Protein AF-A0A4Q3KVS7-F1 (afdb_monomer)

Foldseek 3Di:
DPDQDQQGQPPVPPRDRCCVPVVVVD

Sequence (26 aa):
EATPGRNDPCSCGSGKKYKKCCGANA

pLDDT: mean 88.23, std 10.47, range [52.75, 95.44]

Secondary structure (DSSP, 8-state):
--PPPTTSBPTTSSSSBGGGTTTS--

Structure (mmCIF, N/CA/C/O backbone):
data_AF-A0A4Q3KVS7-F1
#
_entry.id   AF-A0A4Q3KVS7-F1
#
loop_
_atom_site.group_PDB
_atom_site.id
_atom_site.type_symbol
_atom_site.label_atom_id
_atom_site.label_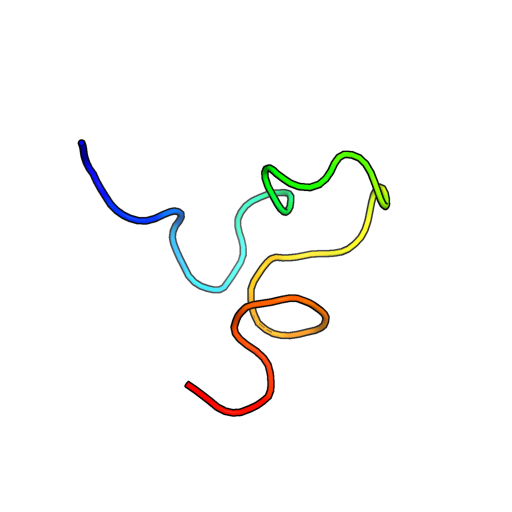alt_id
_atom_site.label_comp_id
_atom_site.label_asym_id
_atom_site.label_entity_id
_atom_site.label_seq_id
_atom_site.pdbx_PDB_ins_code
_atom_site.Cartn_x
_atom_site.Cartn_y
_atom_site.Cartn_z
_atom_site.occupancy
_atom_site.B_iso_or_equiv
_atom_site.auth_seq_id
_atom_site.auth_comp_id
_atom_site.auth_asym_id
_atom_site.auth_atom_id
_atom_site.pdbx_PDB_model_num
ATOM 1 N N . GLU A 1 1 ? 11.037 9.500 -5.728 1.00 52.75 1 GLU A N 1
ATOM 2 C CA . GLU A 1 1 ? 10.771 8.597 -4.588 1.00 52.75 1 GLU A CA 1
ATOM 3 C C . GLU A 1 1 ? 10.573 7.171 -5.085 1.00 52.75 1 GLU A C 1
ATOM 5 O O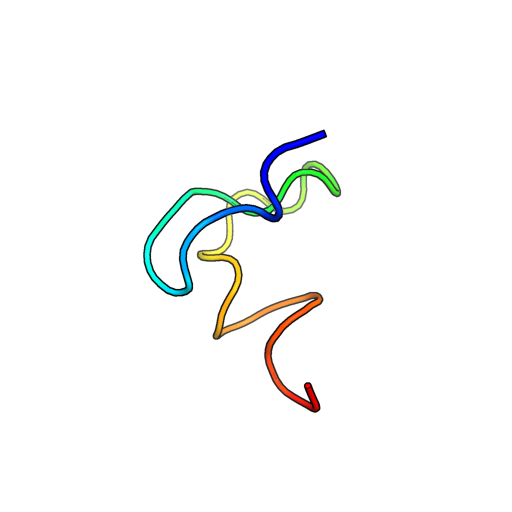 . GLU A 1 1 ? 9.946 6.990 -6.122 1.00 52.75 1 GLU A O 1
ATOM 10 N N . ALA A 1 2 ? 11.100 6.161 -4.387 1.00 72.62 2 ALA A N 1
ATOM 11 C CA . ALA A 1 2 ? 10.731 4.776 -4.672 1.00 72.62 2 ALA A CA 1
ATOM 12 C C . ALA A 1 2 ? 9.263 4.591 -4.268 1.00 72.62 2 ALA A C 1
ATOM 14 O O . ALA A 1 2 ? 8.922 4.735 -3.094 1.00 72.62 2 ALA A O 1
ATOM 15 N N . THR A 1 3 ? 8.381 4.329 -5.231 1.00 72.69 3 THR A N 1
ATOM 16 C CA . THR A 1 3 ? 6.998 3.936 -4.938 1.00 72.69 3 THR A CA 1
ATOM 17 C C . THR A 1 3 ? 7.018 2.767 -3.949 1.00 72.69 3 THR A C 1
ATOM 19 O O . THR A 1 3 ? 7.760 1.812 -4.206 1.00 72.69 3 THR A O 1
ATOM 22 N N . PRO A 1 4 ? 6.243 2.812 -2.847 1.00 85.25 4 PRO A N 1
ATOM 23 C CA . PRO A 1 4 ? 6.196 1.721 -1.882 1.00 85.25 4 PRO A CA 1
ATOM 24 C C . PRO A 1 4 ? 5.939 0.398 -2.601 1.00 85.25 4 PRO A C 1
ATOM 26 O O . PRO A 1 4 ? 5.052 0.312 -3.458 1.00 85.25 4 PRO A O 1
ATOM 29 N N . GLY A 1 5 ? 6.710 -0.637 -2.270 1.00 90.25 5 GLY A N 1
ATOM 30 C CA . GLY A 1 5 ? 6.468 -1.961 -2.816 1.00 90.25 5 GLY A CA 1
ATOM 31 C C . GLY A 1 5 ? 5.058 -2.423 -2.453 1.00 90.25 5 GLY A C 1
ATOM 32 O O . GLY A 1 5 ? 4.489 -2.053 -1.427 1.00 90.25 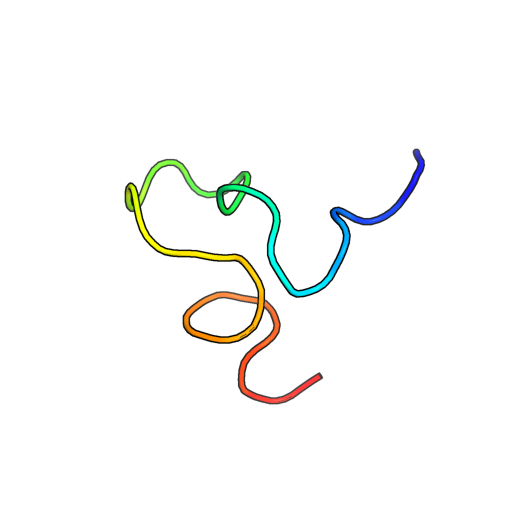5 GLY A O 1
ATOM 33 N N . ARG A 1 6 ? 4.450 -3.278 -3.283 1.00 92.69 6 ARG A N 1
ATOM 34 C CA . ARG A 1 6 ? 3.061 -3.732 -3.071 1.00 92.69 6 ARG A CA 1
ATOM 35 C C . ARG A 1 6 ? 2.798 -4.315 -1.676 1.00 92.69 6 ARG A C 1
ATOM 37 O O . ARG A 1 6 ? 1.676 -4.225 -1.180 1.00 92.69 6 ARG A O 1
ATOM 44 N N . ASN A 1 7 ? 3.796 -4.911 -1.031 1.00 93.50 7 ASN A N 1
ATOM 45 C CA . ASN A 1 7 ? 3.651 -5.470 0.313 1.00 93.50 7 ASN A CA 1
ATOM 46 C C . ASN A 1 7 ? 4.045 -4.513 1.448 1.00 93.50 7 ASN A C 1
ATOM 48 O O . ASN A 1 7 ? 3.722 -4.836 2.593 1.00 93.50 7 ASN A O 1
ATOM 52 N N . ASP A 1 8 ? 4.686 -3.383 1.149 1.00 93.88 8 ASP A N 1
ATOM 53 C CA . ASP A 1 8 ? 5.110 -2.394 2.141 1.00 93.88 8 ASP A CA 1
ATOM 54 C C . ASP A 1 8 ? 3.914 -1.705 2.808 1.00 93.88 8 ASP A C 1
ATOM 56 O O . ASP A 1 8 ? 2.813 -1.688 2.243 1.00 93.88 8 ASP A O 1
ATOM 60 N N . PRO A 1 9 ? 4.085 -1.148 4.020 1.00 93.56 9 PRO A N 1
ATOM 61 C CA . PRO A 1 9 ? 3.074 -0.299 4.635 1.00 93.56 9 PRO A CA 1
ATOM 62 C C . PRO A 1 9 ? 2.727 0.888 3.729 1.00 93.56 9 PRO A C 1
ATOM 64 O O . PRO A 1 9 ? 3.583 1.506 3.100 1.00 93.56 9 PRO A O 1
ATOM 67 N N . CYS A 1 10 ? 1.437 1.201 3.647 1.00 94.81 10 CYS A N 1
ATOM 68 C CA . CYS A 1 10 ? 0.946 2.276 2.804 1.00 94.81 10 CYS A CA 1
ATOM 69 C C . CYS A 1 10 ? 1.297 3.636 3.416 1.00 94.81 10 CYS A C 1
ATOM 71 O O . CYS A 1 10 ? 0.949 3.915 4.565 1.00 94.81 10 CYS A O 1
ATOM 73 N N . SER A 1 11 ? 1.914 4.507 2.619 1.00 92.06 11 SER A N 1
ATOM 74 C CA . SER A 1 11 ? 2.361 5.844 3.031 1.00 92.06 11 SER A CA 1
ATOM 75 C C . SER A 1 11 ? 1.228 6.802 3.423 1.00 92.06 11 SER A C 1
ATOM 77 O O . SER A 1 11 ? 1.491 7.841 4.013 1.00 92.06 11 SER A O 1
ATOM 79 N N . CYS A 1 12 ? -0.037 6.453 3.165 1.00 93.31 12 CYS A N 1
ATOM 80 C CA . CYS A 1 12 ? -1.204 7.247 3.569 1.00 93.31 12 CYS A CA 1
ATOM 81 C C . CYS A 1 12 ? -1.552 7.159 5.069 1.00 93.31 12 CYS A C 1
ATOM 83 O O . CYS A 1 12 ? -2.561 7.717 5.489 1.00 93.31 12 CYS A O 1
ATOM 85 N N . GLY A 1 13 ? -0.782 6.413 5.869 1.00 89.19 13 GLY A N 1
ATOM 86 C CA . GLY A 1 13 ? -1.000 6.304 7.317 1.00 89.19 13 GLY A CA 1
ATOM 87 C C . GLY A 1 13 ? -2.156 5.387 7.731 1.00 89.19 13 GLY A C 1
ATOM 88 O O . GLY A 1 13 ? -2.483 5.304 8.907 1.00 89.19 13 GLY A O 1
ATOM 89 N N . SER A 1 14 ? -2.757 4.641 6.799 1.00 93.12 14 SER A N 1
ATOM 90 C CA . SER A 1 14 ? -3.881 3.737 7.103 1.00 93.12 14 SER A CA 1
ATOM 91 C C . SER A 1 14 ? -3.494 2.457 7.859 1.00 93.12 14 SER A C 1
ATOM 93 O O . SER A 1 14 ? -4.373 1.674 8.218 1.00 93.12 14 SER A O 1
ATOM 95 N N . GLY A 1 15 ? -2.194 2.175 8.015 1.00 91.06 15 GLY A N 1
ATOM 96 C CA . GLY A 1 15 ? -1.678 0.919 8.579 1.00 91.06 15 GLY A CA 1
A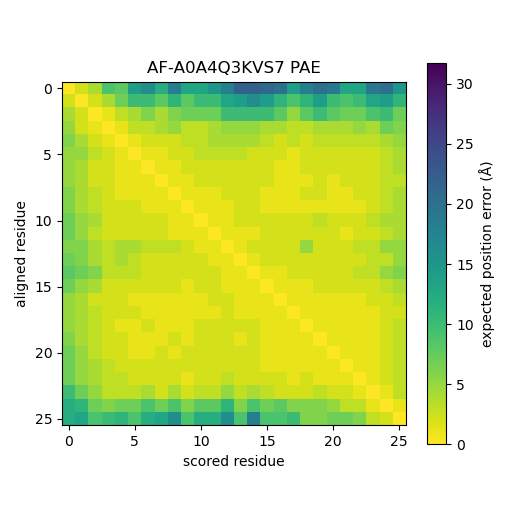TOM 97 C C . GLY A 1 15 ? -1.853 -0.314 7.677 1.00 91.06 15 GLY A C 1
ATOM 98 O O . GLY A 1 15 ? -1.409 -1.408 8.021 1.00 91.06 15 GLY A O 1
ATOM 99 N N . LYS A 1 16 ? -2.478 -0.169 6.501 1.00 94.88 16 LYS A N 1
ATOM 100 C CA . LYS A 1 16 ? -2.664 -1.254 5.523 1.00 94.88 16 LYS A CA 1
ATOM 101 C C . LYS A 1 16 ? -1.428 -1.407 4.633 1.00 94.88 16 LYS A C 1
ATOM 103 O O . LYS A 1 16 ? -0.699 -0.448 4.408 1.00 94.88 16 LYS A O 1
ATOM 108 N N . LYS A 1 17 ? -1.224 -2.598 4.052 1.00 94.75 17 LYS A N 1
ATOM 109 C CA . LYS A 1 17 ? -0.228 -2.804 2.978 1.00 94.75 17 LYS A CA 1
ATOM 110 C C . LYS A 1 17 ? -0.607 -1.993 1.736 1.00 94.75 17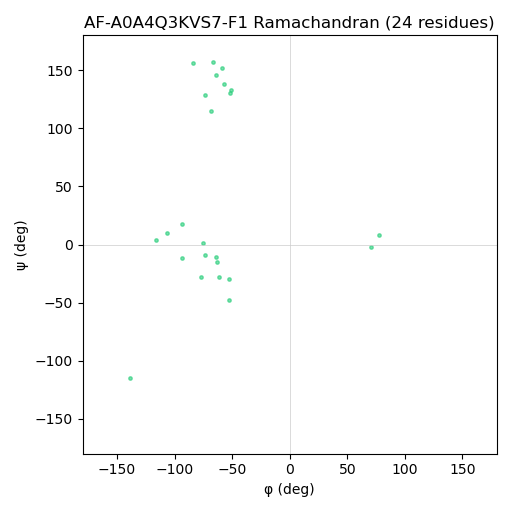 LYS A C 1
ATOM 112 O O . LYS A 1 17 ? -1.795 -1.907 1.419 1.00 94.75 17 LYS A O 1
ATOM 117 N N . TYR A 1 18 ? 0.376 -1.486 0.997 1.00 94.75 18 TYR A N 1
ATOM 118 C CA . TYR A 1 18 ? 0.187 -0.624 -0.170 1.00 94.75 18 TYR A CA 1
ATOM 119 C C . TYR A 1 1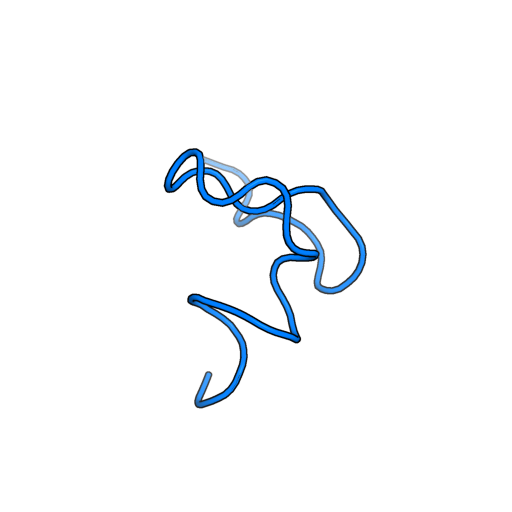8 ? -0.774 -1.241 -1.197 1.00 94.75 18 TYR A C 1
ATOM 121 O O . TYR A 1 18 ? -1.772 -0.614 -1.549 1.00 94.75 18 TYR A O 1
ATOM 129 N N . LYS A 1 19 ? -0.594 -2.520 -1.561 1.00 95.19 19 LYS A N 1
ATOM 130 C CA . LYS A 1 19 ? -1.487 -3.244 -2.494 1.00 95.19 19 LYS A CA 1
ATOM 131 C C . LYS A 1 19 ? -2.927 -3.436 -2.021 1.00 95.19 19 LYS A C 1
ATOM 133 O O . LYS A 1 19 ? -3.765 -3.852 -2.804 1.00 95.19 19 LYS A O 1
ATOM 138 N N . LYS A 1 20 ? -3.206 -3.238 -0.731 1.00 95.44 20 LYS A N 1
ATOM 139 C CA . LYS A 1 20 ? -4.554 -3.335 -0.143 1.00 95.44 20 LYS A CA 1
ATOM 140 C C . LYS A 1 20 ? -5.127 -1.952 0.200 1.00 95.44 20 LYS A C 1
ATOM 142 O O . LYS A 1 20 ? -6.121 -1.864 0.918 1.00 95.44 20 LYS A O 1
ATOM 147 N N . CYS A 1 21 ? -4.471 -0.879 -0.238 1.00 95.38 21 CYS A N 1
ATOM 148 C CA . CYS A 1 21 ? -4.851 0.498 0.048 1.00 95.38 21 CYS A CA 1
ATOM 149 C C . CYS A 1 21 ? -4.677 1.358 -1.212 1.00 95.38 21 CYS A C 1
ATOM 151 O O . CYS A 1 21 ? -5.361 1.103 -2.197 1.00 95.38 21 CYS A O 1
ATOM 153 N N . CYS A 1 22 ? -3.769 2.337 -1.224 1.00 93.88 22 CYS A N 1
ATOM 154 C CA . CYS A 1 22 ? -3.568 3.226 -2.373 1.0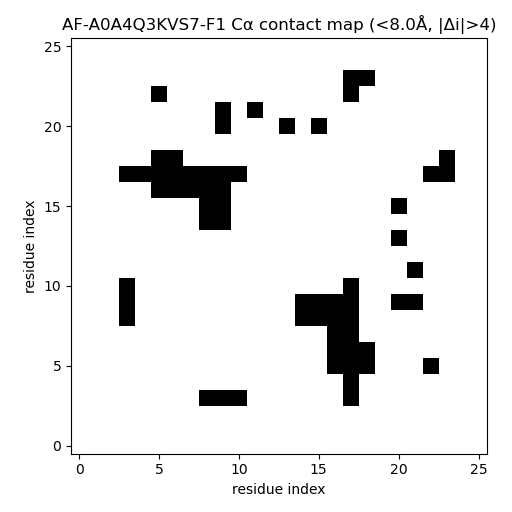0 93.88 22 CYS A CA 1
ATOM 155 C C . CYS A 1 22 ? -3.127 2.487 -3.647 1.00 93.88 22 CYS A C 1
ATOM 157 O O . CYS A 1 22 ? -3.442 2.928 -4.744 1.00 93.88 22 CYS A O 1
ATOM 159 N N . GLY A 1 23 ? -2.447 1.346 -3.509 1.00 91.75 23 GLY A N 1
ATOM 160 C CA . GLY A 1 23 ? -2.048 0.480 -4.617 1.00 91.75 23 GLY A CA 1
ATOM 161 C C . GLY A 1 23 ? -3.031 -0.655 -4.917 1.00 91.75 23 GLY A C 1
ATOM 162 O O . GLY A 1 23 ? -2.613 -1.648 -5.502 1.00 91.75 23 GLY A O 1
ATOM 163 N N . ALA A 1 24 ? -4.285 -0.586 -4.456 1.00 91.00 24 ALA A N 1
ATOM 164 C CA . ALA A 1 24 ? -5.290 -1.622 -4.725 1.00 91.00 24 ALA A CA 1
ATOM 165 C C . ALA A 1 24 ? -5.869 -1.552 -6.148 1.00 91.00 24 ALA A C 1
ATOM 167 O O . ALA A 1 24 ? -6.250 -2.585 -6.686 1.00 91.00 24 ALA A O 1
ATOM 168 N N . ASN A 1 25 ? -5.897 -0.357 -6.747 1.00 79.25 25 ASN A N 1
ATOM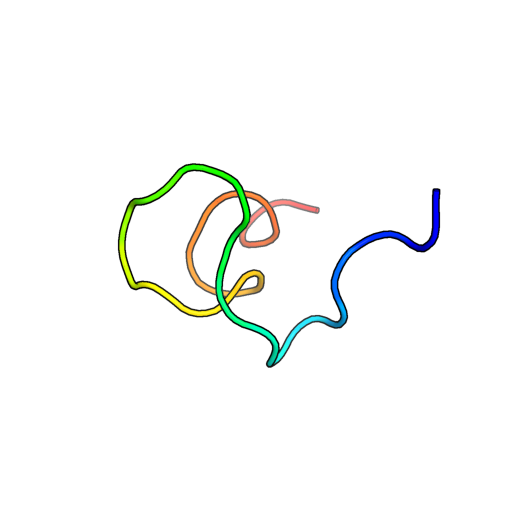 169 C CA . ASN A 1 25 ? -6.374 -0.118 -8.118 1.00 79.25 25 ASN A CA 1
ATOM 170 C C . ASN A 1 25 ? -5.269 0.394 -9.059 1.00 79.25 25 ASN A C 1
ATOM 172 O O . ASN A 1 25 ? -5.552 0.756 -10.196 1.00 79.25 25 ASN A O 1
ATOM 176 N N . ALA A 1 26 ? -4.033 0.469 -8.557 1.00 66.94 26 ALA A N 1
ATOM 177 C CA . ALA A 1 26 ? -2.835 0.616 -9.377 1.00 66.94 26 ALA A CA 1
ATOM 178 C C . ALA A 1 26 ? -2.376 -0.761 -9.855 1.00 66.94 26 ALA A C 1
ATOM 180 O O . ALA A 1 26 ? -2.766 -1.771 -9.213 1.00 66.94 26 ALA A O 1
#

Solvent-accessible surface area (backbone atoms only — not comparable to full-atom values): 1704 Å² total; per-residue (Å²): 129,84,76,72,51,58,77,34,68,28,91,85,73,76,81,39,34,15,39,77,48,87,39,54,86,101

Nearest PDB structures (foldseek):
  1ozb-assembly1_J  TM=8.350E-01  e=6.474E-02  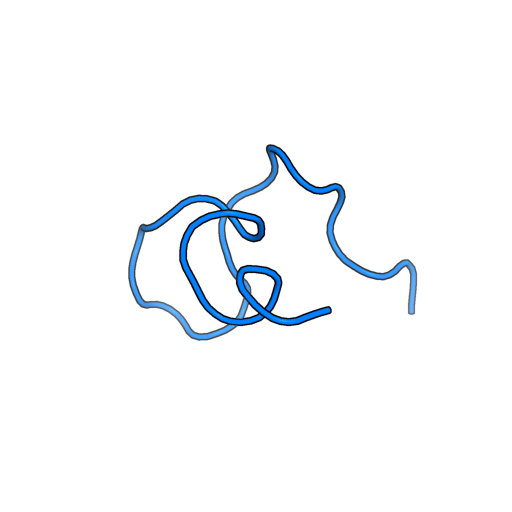Haemophilus influenzae
  1ozb-assembly1_I  TM=8.265E-01  e=8.429E-02  Haemophilus influenzae

Radius of gyration: 7.57 Å; Cα contacts (8 Å, |Δi|>4): 31; chains: 1; bounding box: 17×14×18 Å